Protein AF-A0A7X6FS75-F1 (afdb_monomer_lite)

Sequence (160 aa):
MAKAERIESGTDGVRVHTGSEVISADRIVISAGAWSRGLSNQLGDRLNMNTERGYHVAFEHDEPLLTHPVMYPSDGFFLTPLSHQIRAAGTVDLGGLDKPARQSRLDVLENKARKMLPALGDRQDTWMGFRPSTPDSLPLSGHPARIPASSMPVVMATLG

Radius of gyration: 20.29 Å; chains: 1; bounding box: 42×35×55 Å

InterPro domains:
  IPR006076 FAD dependent oxidoreductase [PF01266] (4-144)
  IPR036188 FAD/NAD(P)-binding domain superfamily [G3DSA:3.50.50.60] (3-143)
  IPR036188 FAD/NAD(P)-binding domain superfamily [SSF51905] (3-145)

pLDDT: mean 87.68, std 11.81, range [41.72, 97.75]

Structure (mmCIF, N/CA/C/O backbone):
data_AF-A0A7X6FS75-F1
#
_entry.id   AF-A0A7X6FS75-F1
#
loop_
_atom_site.group_PDB
_atom_site.id
_atom_site.type_symbol
_atom_site.label_atom_id
_atom_site.label_alt_id
_atom_site.label_comp_id
_atom_site.label_asym_id
_atom_site.label_entity_id
_atom_site.label_seq_id
_atom_site.pdbx_PDB_ins_code
_atom_site.Cartn_x
_atom_site.Cartn_y
_atom_site.Cartn_z
_atom_site.occupancy
_atom_site.B_iso_or_equiv
_atom_site.auth_seq_id
_atom_site.auth_comp_id
_atom_site.auth_asym_id
_atom_site.auth_atom_id
_atom_site.pdbx_PDB_model_num
ATOM 1 N N . MET A 1 1 ? -11.008 13.752 4.151 1.00 62.84 1 MET A N 1
ATOM 2 C CA . MET A 1 1 ? -11.676 12.624 4.840 1.00 62.84 1 MET A CA 1
ATOM 3 C C . MET A 1 1 ? -11.183 12.581 6.275 1.00 62.84 1 MET A C 1
ATOM 5 O O . MET A 1 1 ? -10.000 12.828 6.481 1.00 62.84 1 MET A O 1
ATOM 9 N N . ALA A 1 2 ? -12.064 12.322 7.240 1.00 85.75 2 ALA A N 1
ATOM 10 C CA . ALA A 1 2 ? -11.698 12.229 8.652 1.00 85.75 2 ALA A CA 1
ATOM 11 C C . ALA A 1 2 ? -11.038 10.869 8.955 1.00 85.75 2 ALA A C 1
ATOM 13 O O . ALA A 1 2 ? -11.437 9.848 8.393 1.00 85.75 2 ALA A O 1
ATOM 14 N N . LYS A 1 3 ? -10.005 10.851 9.805 1.00 92.38 3 LYS A N 1
ATOM 15 C CA . LYS A 1 3 ? -9.258 9.641 10.182 1.00 92.38 3 LYS A CA 1
ATOM 16 C C . LYS A 1 3 ? -9.780 9.111 11.514 1.00 92.38 3 LYS A C 1
ATOM 18 O O . LYS A 1 3 ? -9.868 9.877 12.463 1.00 92.38 3 LYS A O 1
ATOM 23 N N . ALA A 1 4 ? -10.062 7.811 11.602 1.00 94.50 4 ALA A N 1
ATOM 24 C CA . ALA A 1 4 ? -10.305 7.153 12.884 1.00 94.50 4 ALA A CA 1
ATOM 25 C C . ALA A 1 4 ? -8.981 7.009 13.649 1.00 94.50 4 ALA A C 1
ATOM 27 O O . ALA A 1 4 ? -8.055 6.338 13.187 1.00 94.50 4 ALA A O 1
ATOM 28 N N . GLU A 1 5 ? -8.881 7.665 14.799 1.00 94.75 5 GLU A N 1
ATOM 29 C CA . GLU A 1 5 ? -7.665 7.698 15.621 1.00 94.75 5 GLU A CA 1
ATOM 30 C C . GLU A 1 5 ? -7.795 6.790 16.841 1.00 94.75 5 GLU A C 1
ATOM 32 O O . GLU A 1 5 ? -6.847 6.089 17.209 1.00 94.75 5 GLU A O 1
ATOM 37 N N . ARG A 1 6 ? -8.996 6.761 17.430 1.00 94.62 6 ARG A N 1
ATOM 38 C CA . ARG A 1 6 ? -9.312 5.952 18.603 1.00 94.62 6 ARG A CA 1
ATOM 39 C C . ARG A 1 6 ? -10.681 5.293 18.481 1.00 94.62 6 ARG A C 1
ATOM 41 O O . ARG A 1 6 ? -11.617 5.913 17.984 1.00 94.62 6 ARG A O 1
ATOM 48 N N . ILE A 1 7 ? -10.792 4.054 18.947 1.00 93.38 7 ILE A N 1
ATOM 49 C CA . ILE A 1 7 ? -12.038 3.292 19.013 1.00 93.38 7 ILE A CA 1
ATOM 50 C C . ILE A 1 7 ? -12.216 2.761 20.434 1.00 93.38 7 ILE A C 1
ATOM 52 O O . ILE A 1 7 ? -11.304 2.161 20.998 1.00 93.38 7 ILE A O 1
ATOM 56 N N . GLU A 1 8 ? -13.404 2.963 20.993 1.00 90.88 8 GLU A N 1
ATOM 57 C CA . GLU A 1 8 ? -13.799 2.455 22.304 1.00 90.88 8 GLU A CA 1
ATOM 58 C C . GLU A 1 8 ? -15.086 1.644 22.187 1.00 90.88 8 GLU A C 1
ATOM 60 O O . GLU A 1 8 ? -16.037 2.090 21.549 1.00 90.88 8 GLU A O 1
ATOM 65 N N . SER A 1 9 ? -15.149 0.490 22.847 1.00 86.12 9 SER A N 1
ATOM 66 C CA . SER A 1 9 ? -16.385 -0.281 23.013 1.00 86.12 9 SER A CA 1
ATOM 67 C C . SER A 1 9 ? -16.896 -0.176 24.448 1.00 86.12 9 SER A C 1
ATOM 69 O O . SER A 1 9 ? -16.112 -0.299 25.390 1.00 86.12 9 SER A O 1
ATOM 71 N N . GLY A 1 10 ? -18.205 0.001 24.614 1.00 80.25 10 GLY A N 1
ATOM 72 C CA . GLY A 1 10 ? -18.893 -0.014 25.904 1.00 80.25 10 GLY A CA 1
ATOM 73 C C . GLY A 1 10 ? -20.211 -0.787 25.843 1.00 80.25 10 GLY A C 1
ATOM 74 O O . GLY A 1 10 ? -20.521 -1.431 24.844 1.00 80.25 10 GLY A O 1
ATOM 75 N N . THR A 1 11 ? -20.994 -0.715 26.921 1.00 77.50 11 THR A N 1
ATOM 76 C CA . THR A 1 11 ? -22.326 -1.345 27.000 1.00 77.50 11 THR A CA 1
ATOM 77 C C . THR A 1 11 ? -23.318 -0.761 25.998 1.00 77.50 11 THR A C 1
ATOM 79 O O . THR A 1 11 ? -24.195 -1.477 25.530 1.00 77.50 11 THR A O 1
ATOM 82 N N . ASP A 1 12 ? -23.131 0.507 25.630 1.00 82.44 12 ASP A N 1
ATOM 83 C CA . ASP A 1 12 ? -24.062 1.278 24.799 1.00 82.44 12 ASP A CA 1
ATOM 84 C C . ASP A 1 12 ? -23.581 1.388 23.337 1.00 82.44 12 ASP A C 1
ATOM 86 O O . ASP A 1 12 ? -23.952 2.314 22.620 1.00 82.44 12 ASP A O 1
ATOM 90 N N . GLY A 1 13 ? -22.699 0.480 22.902 1.00 87.06 13 GLY A N 1
ATOM 91 C CA . GLY A 1 13 ? -22.142 0.451 21.545 1.00 87.06 13 GLY A CA 1
ATOM 92 C C . GLY A 1 13 ? -20.681 0.905 21.462 1.00 87.06 13 GLY A C 1
ATOM 93 O O . GLY A 1 13 ? -19.873 0.654 22.361 1.00 87.06 13 GLY A O 1
ATOM 94 N N . VAL A 1 14 ? -20.314 1.528 20.341 1.00 90.44 14 VAL A N 1
ATOM 95 C CA . VAL A 1 14 ? -18.938 1.909 19.982 1.00 90.44 14 VAL A CA 1
ATOM 96 C C . VAL A 1 14 ? -18.842 3.405 19.761 1.00 90.44 14 VAL A C 1
ATOM 98 O O . VAL A 1 14 ? -19.710 4.009 19.134 1.00 90.44 14 VAL A O 1
ATOM 101 N N . ARG A 1 15 ? -17.736 3.992 20.218 1.00 93.88 15 ARG A N 1
ATOM 102 C CA . ARG A 1 15 ? -17.349 5.369 19.907 1.00 93.88 15 ARG A CA 1
ATOM 103 C C . ARG A 1 15 ? -16.090 5.378 19.055 1.00 93.88 15 ARG A C 1
ATOM 105 O O . ARG A 1 15 ? -15.090 4.757 19.413 1.00 93.88 15 ARG A O 1
ATOM 112 N N . VAL A 1 16 ? -16.137 6.100 17.941 1.00 95.25 16 VAL A N 1
ATOM 113 C CA . VAL A 1 16 ? -15.005 6.327 17.038 1.00 95.25 16 VAL A CA 1
ATOM 114 C C . VAL A 1 16 ? -14.621 7.797 17.110 1.00 95.25 16 VAL A C 1
ATOM 116 O O . VAL A 1 16 ? -15.432 8.671 16.815 1.00 95.25 16 VAL A O 1
ATOM 119 N N . HIS A 1 17 ? -13.381 8.067 17.495 1.00 96.19 17 HIS A N 1
ATOM 120 C CA . HIS A 1 17 ? -12.833 9.415 17.564 1.00 96.19 17 HIS A CA 1
ATOM 121 C C . HIS A 1 17 ? -12.169 9.768 16.235 1.00 96.19 17 HIS A C 1
ATOM 123 O O . HIS A 1 17 ? -11.289 9.038 15.758 1.00 96.19 17 HIS A O 1
ATOM 129 N N . THR A 1 18 ? -12.575 10.898 15.663 1.00 95.00 18 THR A N 1
ATOM 130 C CA . THR A 1 18 ? -12.052 11.429 14.405 1.00 95.00 18 THR A CA 1
ATOM 131 C C . THR A 1 18 ? -11.668 12.898 14.576 1.00 95.00 18 THR A C 1
ATOM 133 O O . THR A 1 18 ? -12.482 13.797 14.358 1.00 95.00 18 THR A O 1
ATOM 136 N N . GLY A 1 19 ? -10.428 13.163 14.999 1.00 91.88 19 GLY A N 1
ATOM 137 C CA . GLY A 1 19 ? -9.998 14.511 15.368 1.00 91.88 19 GLY A CA 1
ATOM 138 C C . GLY A 1 19 ? -10.803 15.044 16.558 1.00 91.88 19 GLY A C 1
ATOM 139 O O . GLY A 1 19 ? -10.773 14.466 17.642 1.00 91.88 19 GLY A O 1
ATOM 140 N N . SER A 1 20 ? -11.538 16.141 16.362 1.00 92.12 20 SER A N 1
ATOM 141 C CA . SER A 1 20 ? -12.398 16.740 17.395 1.00 92.12 20 SER A CA 1
ATOM 142 C C . SER A 1 20 ? -13.786 16.103 17.509 1.00 92.12 20 SER A C 1
ATOM 144 O O . SER A 1 20 ? -14.536 16.449 18.419 1.00 92.12 20 SER A O 1
ATOM 146 N N . GLU A 1 21 ? -14.157 15.216 16.587 1.00 95.38 21 GLU A N 1
ATOM 147 C CA . GLU A 1 21 ? -15.487 14.611 16.533 1.00 95.38 21 GLU A CA 1
ATOM 148 C C . GLU A 1 21 ? -15.501 13.209 17.148 1.00 95.38 21 GLU A C 1
ATOM 150 O O . GLU A 1 21 ? -14.508 12.474 17.113 1.00 95.38 21 GLU A O 1
ATOM 155 N N . VAL A 1 22 ? -16.657 12.829 17.697 1.00 95.56 22 VAL A N 1
ATOM 156 C CA . VAL A 1 22 ? -16.919 11.481 18.205 1.00 95.56 22 VAL A CA 1
ATOM 157 C C . VAL A 1 22 ? -18.185 10.953 17.550 1.00 95.56 22 VAL A C 1
ATOM 159 O O . VAL A 1 22 ? -19.267 11.509 17.727 1.00 95.56 22 VAL A O 1
ATOM 162 N N . ILE A 1 23 ? -18.045 9.856 16.814 1.00 94.69 23 ILE A N 1
ATOM 163 C CA . ILE A 1 23 ? -19.149 9.163 16.154 1.00 94.69 23 ILE A CA 1
ATOM 164 C C . ILE A 1 23 ? -19.548 7.979 17.032 1.00 94.69 23 ILE A C 1
ATOM 166 O O . ILE A 1 23 ? -18.711 7.132 17.342 1.00 94.69 23 ILE A O 1
ATOM 170 N N . SER A 1 24 ? -20.818 7.920 17.433 1.00 94.31 24 SER A N 1
ATOM 171 C CA . SER A 1 24 ? -21.376 6.782 18.174 1.00 94.31 24 SER A CA 1
ATOM 172 C C . SER A 1 24 ? -22.135 5.858 17.227 1.00 94.31 24 SER A C 1
ATOM 174 O O . SER A 1 24 ? -22.849 6.337 16.346 1.00 94.31 24 SER A O 1
ATOM 176 N N . ALA A 1 25 ? -21.984 4.548 17.399 1.00 91.12 25 ALA A N 1
ATOM 177 C CA . ALA A 1 25 ? -22.673 3.547 16.594 1.00 91.12 25 ALA A CA 1
ATOM 178 C C . ALA A 1 25 ? -22.943 2.275 17.401 1.00 91.12 25 ALA A C 1
ATOM 180 O O . ALA A 1 25 ? -22.126 1.879 18.231 1.00 91.12 25 ALA A O 1
ATOM 181 N N . ASP A 1 26 ? -24.036 1.578 17.087 1.00 89.38 26 ASP A N 1
ATOM 182 C CA . ASP A 1 26 ? -24.307 0.258 17.665 1.00 89.38 26 ASP A CA 1
ATOM 183 C C . ASP A 1 26 ? -23.278 -0.768 17.213 1.00 89.38 26 ASP A C 1
ATOM 185 O O . ASP A 1 26 ? -22.979 -1.691 17.960 1.00 89.38 26 ASP A O 1
ATOM 189 N N . ARG A 1 27 ? -22.770 -0.635 15.976 1.00 86.31 27 ARG A N 1
ATOM 190 C CA . ARG A 1 27 ? -21.740 -1.500 15.400 1.00 86.31 27 ARG A CA 1
ATOM 191 C C . ARG A 1 27 ? -20.802 -0.756 14.453 1.00 86.31 27 ARG A C 1
ATOM 193 O O . ARG A 1 27 ? -21.200 0.223 13.831 1.00 86.31 27 ARG A O 1
ATOM 200 N N . ILE A 1 28 ? -19.586 -1.270 14.283 1.00 89.81 28 ILE A N 1
ATOM 201 C CA . ILE A 1 28 ? -18.599 -0.790 13.312 1.00 89.81 28 ILE A CA 1
ATOM 202 C C . ILE A 1 28 ? -17.996 -1.936 12.492 1.00 89.81 28 ILE A C 1
ATOM 204 O O . ILE A 1 28 ? -17.927 -3.084 12.938 1.00 89.81 28 ILE A O 1
ATOM 208 N N . VAL A 1 29 ? -17.505 -1.593 11.300 1.00 90.31 29 VAL A N 1
ATOM 209 C CA . VAL A 1 29 ? -16.648 -2.457 10.482 1.00 90.31 29 VAL A CA 1
ATOM 210 C C . VAL A 1 29 ? -15.262 -1.830 10.402 1.00 90.31 29 VAL A C 1
ATOM 212 O O . VAL A 1 29 ? -15.139 -0.668 10.016 1.00 90.31 29 VAL A O 1
ATOM 215 N N . ILE A 1 30 ? -14.212 -2.583 10.732 1.00 90.94 30 ILE A N 1
ATOM 216 C CA . ILE A 1 30 ? -12.835 -2.127 10.504 1.00 90.94 30 ILE A CA 1
ATOM 217 C C . ILE A 1 30 ? -12.349 -2.702 9.173 1.00 90.94 30 ILE A C 1
ATOM 219 O O . ILE A 1 30 ? -12.079 -3.899 9.056 1.00 90.94 30 ILE A O 1
ATOM 223 N N . SER A 1 31 ? -12.213 -1.816 8.186 1.00 92.31 31 SER A N 1
ATOM 224 C CA . SER A 1 31 ? -11.741 -2.116 6.828 1.00 92.31 31 SER A CA 1
ATOM 225 C C . SER A 1 31 ? -10.615 -1.179 6.383 1.00 92.31 31 SER A C 1
ATOM 227 O O . SER A 1 31 ? -10.606 -0.655 5.271 1.00 92.31 31 SER A O 1
ATOM 229 N N . ALA A 1 32 ? -9.656 -0.934 7.277 1.00 92.94 32 ALA A N 1
ATOM 230 C CA . ALA A 1 32 ? -8.581 0.044 7.101 1.00 92.94 32 ALA A CA 1
ATOM 231 C C . ALA A 1 32 ? -7.289 -0.560 6.506 1.00 92.94 32 ALA A C 1
ATOM 233 O O . ALA A 1 32 ? -6.194 -0.048 6.747 1.00 92.94 32 ALA A O 1
ATOM 234 N N . GLY A 1 33 ? -7.380 -1.683 5.782 1.00 92.69 33 GLY A N 1
ATOM 235 C CA . GLY A 1 33 ? -6.226 -2.369 5.185 1.00 92.69 33 GLY A CA 1
ATOM 236 C C . GLY A 1 33 ? -5.117 -2.644 6.208 1.00 92.69 33 GLY A C 1
ATOM 237 O O . GLY A 1 33 ? -5.390 -3.121 7.312 1.00 92.69 33 GLY A O 1
ATOM 238 N N . ALA A 1 34 ? -3.875 -2.278 5.876 1.00 93.00 34 ALA A N 1
ATOM 239 C CA . ALA A 1 34 ? -2.703 -2.463 6.735 1.00 93.00 34 ALA A CA 1
ATOM 240 C C . ALA A 1 34 ? -2.791 -1.750 8.107 1.00 93.00 34 ALA A C 1
ATOM 242 O O . ALA A 1 34 ? -2.150 -2.188 9.063 1.00 93.00 34 ALA A O 1
ATOM 243 N N . TRP A 1 35 ? -3.627 -0.711 8.246 1.00 93.88 35 TRP A N 1
ATOM 244 C CA . TRP A 1 35 ? -3.856 -0.001 9.514 1.00 93.88 35 TRP A CA 1
ATOM 245 C C . TRP A 1 35 ? -4.873 -0.692 10.435 1.00 93.88 35 TRP A C 1
ATOM 247 O O . TRP A 1 35 ? -4.969 -0.344 11.614 1.00 93.88 35 TRP A O 1
ATOM 257 N N . SER A 1 36 ? -5.595 -1.708 9.949 1.00 92.50 36 SER A N 1
ATOM 258 C CA . SER A 1 36 ? -6.651 -2.394 10.715 1.00 92.50 36 SER A CA 1
ATOM 259 C C . SER A 1 36 ? -6.137 -3.027 12.006 1.00 92.50 36 SER A C 1
ATOM 261 O O . SER A 1 36 ? -6.850 -3.041 13.008 1.00 92.50 36 SER A O 1
ATOM 263 N N . ARG A 1 37 ? -4.880 -3.493 12.025 1.00 90.50 37 ARG A N 1
ATOM 264 C CA . ARG A 1 37 ? -4.248 -4.052 13.231 1.00 90.50 37 ARG A CA 1
ATOM 265 C C . ARG A 1 37 ? -4.175 -3.034 14.367 1.00 90.50 37 ARG A C 1
ATOM 267 O O . ARG A 1 37 ? -4.444 -3.388 15.509 1.00 90.50 37 ARG A O 1
ATOM 274 N N . GLY A 1 38 ? -3.828 -1.784 14.062 1.00 91.62 38 GLY A N 1
ATOM 275 C CA . GLY A 1 38 ? -3.732 -0.722 15.063 1.00 91.62 38 GLY A CA 1
ATOM 276 C C . GLY A 1 38 ? -5.081 -0.420 15.707 1.00 91.62 38 GLY A C 1
ATOM 277 O O . GLY A 1 38 ? -5.160 -0.338 16.927 1.00 91.62 38 GLY A O 1
ATOM 278 N N . LEU A 1 39 ? -6.136 -0.326 14.894 1.00 92.00 39 LEU A N 1
ATOM 279 C CA . LEU A 1 39 ? -7.503 -0.062 15.352 1.00 92.00 39 LEU A CA 1
ATOM 280 C C . LEU A 1 39 ? -8.083 -1.238 16.153 1.00 92.00 39 LEU A C 1
ATOM 282 O O . LEU A 1 39 ? -8.635 -1.037 17.229 1.00 92.00 39 LEU A O 1
ATOM 286 N N . SER A 1 40 ? -7.892 -2.469 15.677 1.00 89.69 40 SER A N 1
ATOM 287 C CA . SER A 1 40 ? -8.434 -3.676 16.325 1.00 89.69 40 SER A CA 1
ATOM 288 C C . SER A 1 40 ? -7.796 -3.948 17.687 1.00 89.69 40 SER A C 1
ATOM 290 O O . SER A 1 40 ? -8.484 -4.330 18.632 1.00 89.69 40 SER A O 1
ATOM 292 N N . ASN A 1 41 ? -6.497 -3.658 17.832 1.00 89.06 41 ASN A N 1
ATOM 293 C CA . ASN A 1 41 ? -5.801 -3.798 19.112 1.00 89.06 41 ASN A CA 1
ATOM 294 C C . ASN A 1 41 ? -6.413 -2.920 20.219 1.00 89.06 41 ASN A C 1
ATOM 296 O O . ASN A 1 41 ? -6.344 -3.302 21.385 1.00 89.06 41 ASN A O 1
ATOM 300 N N . GLN A 1 42 ? -7.009 -1.769 19.877 1.00 90.88 42 GLN A N 1
ATOM 301 C CA . GLN A 1 42 ? -7.660 -0.880 20.855 1.00 90.88 42 GLN A CA 1
ATOM 302 C C . GLN A 1 42 ? -8.903 -1.520 21.481 1.00 90.88 42 GLN A C 1
ATOM 304 O O . GLN A 1 42 ? -9.275 -1.192 22.602 1.00 90.88 42 GLN A O 1
ATOM 309 N N . LEU A 1 43 ? -9.498 -2.477 20.771 1.00 87.06 43 LEU A N 1
ATOM 310 C CA . LEU A 1 43 ? -10.652 -3.256 21.202 1.00 87.06 43 LEU A CA 1
ATOM 311 C C . LEU A 1 43 ? -10.250 -4.594 21.845 1.00 87.06 43 LEU A C 1
ATOM 313 O O . LEU A 1 43 ? -11.108 -5.409 22.161 1.00 87.06 43 LEU A O 1
ATOM 317 N N . GLY A 1 44 ? -8.950 -4.849 22.026 1.00 84.69 44 GLY A N 1
ATOM 318 C CA . GLY A 1 44 ? -8.434 -6.105 22.574 1.00 84.69 44 GLY A CA 1
ATOM 319 C C . GLY A 1 44 ? -8.304 -7.245 21.558 1.00 84.69 44 GLY A C 1
ATOM 320 O O . GLY A 1 44 ? -7.864 -8.337 21.932 1.00 84.69 44 GLY A O 1
ATOM 321 N N . ASP A 1 45 ? -8.613 -7.009 20.278 1.00 84.69 45 ASP A N 1
ATOM 322 C CA . ASP A 1 45 ? -8.436 -8.004 19.222 1.00 84.69 45 ASP A CA 1
ATOM 323 C C . ASP A 1 45 ? -7.051 -7.907 18.576 1.00 84.69 45 ASP A C 1
ATOM 325 O O . ASP A 1 45 ? -6.709 -6.943 17.886 1.00 84.69 45 ASP A O 1
ATOM 329 N N . ARG A 1 46 ? -6.230 -8.932 18.805 1.00 82.75 46 ARG A N 1
ATOM 330 C CA . ARG A 1 46 ? -4.852 -8.984 18.310 1.00 82.75 46 ARG A CA 1
ATOM 331 C C . ARG A 1 46 ? -4.818 -9.655 16.945 1.00 82.75 46 ARG A C 1
ATOM 333 O O . ARG A 1 46 ? -4.614 -10.864 16.859 1.00 82.75 46 ARG A O 1
ATOM 340 N N . LEU A 1 47 ? -4.952 -8.857 15.887 1.00 84.88 47 LEU A N 1
ATOM 341 C CA . LEU A 1 47 ? -4.848 -9.363 14.518 1.00 84.88 47 LEU A CA 1
ATOM 342 C C . LEU A 1 47 ? -3.440 -9.893 14.217 1.00 84.88 47 LEU A C 1
ATOM 344 O O . LEU A 1 47 ? -2.444 -9.163 14.306 1.00 84.88 47 LEU A O 1
ATOM 348 N N . ASN A 1 48 ? -3.378 -11.151 13.779 1.00 86.75 48 ASN A N 1
ATOM 349 C CA . ASN A 1 48 ? -2.169 -11.797 13.272 1.00 86.75 48 ASN A CA 1
ATOM 350 C C . ASN A 1 48 ? -1.919 -11.385 11.817 1.00 86.75 48 ASN A C 1
ATOM 352 O O . ASN A 1 48 ? -2.085 -12.167 10.888 1.00 86.75 48 ASN A O 1
ATOM 356 N N . MET A 1 49 ? -1.534 -10.127 11.630 1.00 88.56 49 MET A N 1
ATOM 357 C CA . MET A 1 49 ? -1.254 -9.538 10.324 1.00 88.56 49 MET A CA 1
ATOM 358 C C . MET A 1 49 ? -0.013 -8.653 10.412 1.00 88.56 49 MET A C 1
ATOM 360 O O . MET A 1 49 ? 0.238 -8.004 11.435 1.00 88.56 49 MET A O 1
ATOM 364 N N . ASN A 1 50 ? 0.764 -8.605 9.339 1.00 90.44 50 ASN A N 1
ATOM 365 C CA . ASN A 1 50 ? 1.864 -7.670 9.169 1.00 90.44 50 ASN A CA 1
ATOM 366 C C . ASN A 1 50 ? 1.640 -6.795 7.930 1.00 90.44 50 ASN A C 1
ATOM 368 O O . ASN A 1 50 ? 0.671 -6.967 7.194 1.00 90.44 50 ASN A O 1
ATOM 372 N N . THR A 1 51 ? 2.532 -5.834 7.725 1.00 93.06 51 THR A N 1
ATOM 373 C CA . THR A 1 51 ? 2.499 -4.954 6.563 1.00 93.06 51 THR A CA 1
ATOM 374 C C . THR A 1 51 ? 3.663 -5.258 5.637 1.00 93.06 51 THR A C 1
ATOM 376 O O . THR A 1 51 ? 4.825 -5.038 5.991 1.00 93.06 51 THR A O 1
ATOM 379 N N . GLU A 1 52 ? 3.345 -5.710 4.431 1.00 94.19 52 GLU A N 1
ATOM 380 C CA . GLU A 1 52 ? 4.299 -5.800 3.333 1.00 94.19 52 GLU A CA 1
ATOM 381 C C . GLU A 1 52 ? 4.309 -4.495 2.547 1.00 94.19 52 GLU A C 1
ATOM 383 O O . GLU A 1 52 ? 3.290 -4.030 2.037 1.00 94.19 52 GLU A O 1
ATOM 388 N N . ARG A 1 53 ? 5.487 -3.886 2.440 1.00 95.44 53 ARG A N 1
ATOM 389 C CA . ARG A 1 53 ? 5.680 -2.647 1.691 1.00 95.44 53 ARG A CA 1
ATOM 390 C C . ARG A 1 53 ? 6.101 -2.979 0.272 1.00 95.44 53 ARG A C 1
ATOM 392 O O . ARG A 1 53 ? 7.231 -3.412 0.069 1.00 95.44 53 ARG A O 1
ATOM 399 N N . GLY A 1 54 ? 5.191 -2.823 -0.682 1.00 95.75 54 GLY A N 1
ATOM 400 C CA . GLY A 1 54 ? 5.430 -3.103 -2.095 1.00 95.75 54 GLY A CA 1
ATOM 401 C C . GLY A 1 54 ? 5.900 -1.869 -2.845 1.00 95.75 54 GLY A C 1
ATOM 402 O O . GLY A 1 54 ? 5.297 -0.813 -2.702 1.00 95.75 54 GLY A O 1
ATOM 403 N N . TYR A 1 55 ? 6.943 -2.010 -3.657 1.00 96.94 55 TYR A N 1
ATOM 404 C CA . TYR A 1 55 ? 7.542 -0.896 -4.393 1.00 96.94 55 TYR A CA 1
ATOM 405 C C . TYR A 1 55 ? 7.191 -0.939 -5.875 1.00 96.94 55 TYR A C 1
ATOM 407 O O . TYR A 1 55 ? 7.083 -2.016 -6.470 1.00 96.94 55 TYR A O 1
ATOM 415 N N . HIS A 1 56 ? 7.045 0.251 -6.447 1.00 97.44 56 HIS A N 1
ATOM 416 C CA . HIS A 1 56 ? 6.668 0.479 -7.829 1.00 97.44 56 HIS A CA 1
ATOM 417 C C . HIS A 1 56 ? 7.567 1.557 -8.442 1.00 97.44 56 HIS A C 1
ATOM 419 O O . HIS A 1 56 ? 7.827 2.580 -7.806 1.00 97.44 56 HIS A O 1
ATOM 425 N N . VAL A 1 57 ? 8.008 1.332 -9.679 1.00 97.75 57 VAL A N 1
ATOM 426 C CA . VAL A 1 57 ? 8.723 2.320 -10.499 1.00 97.75 57 VAL A CA 1
ATOM 427 C C . VAL A 1 57 ? 7.994 2.430 -11.832 1.00 97.75 57 VAL A C 1
ATOM 429 O O . VAL A 1 57 ? 7.708 1.406 -12.453 1.00 97.75 57 VAL A O 1
ATOM 432 N N . ALA A 1 58 ? 7.655 3.646 -12.244 1.00 96.94 58 ALA A N 1
ATOM 433 C CA . ALA A 1 58 ? 7.039 3.922 -13.534 1.00 96.94 58 ALA A CA 1
ATOM 434 C C . ALA A 1 58 ? 8.058 4.547 -14.489 1.00 96.94 58 ALA A C 1
ATOM 436 O O . ALA A 1 58 ? 8.830 5.423 -14.095 1.00 96.94 58 ALA A O 1
ATOM 437 N N . PHE A 1 59 ? 8.029 4.100 -15.738 1.00 96.75 59 PHE A N 1
ATOM 438 C CA . PHE A 1 59 ? 8.869 4.588 -16.823 1.00 96.75 59 PHE A CA 1
ATOM 439 C C . PHE A 1 59 ? 7.992 5.152 -17.926 1.00 96.75 59 PHE A C 1
ATOM 441 O O . PHE A 1 59 ? 6.960 4.552 -18.243 1.00 96.75 59 PHE A O 1
ATOM 448 N N . GLU A 1 60 ? 8.417 6.262 -18.516 1.00 93.69 60 GLU A N 1
ATOM 449 C CA . GLU A 1 60 ? 7.776 6.796 -19.714 1.00 93.69 60 GLU A CA 1
ATOM 450 C C . GLU A 1 60 ? 8.003 5.858 -20.905 1.00 93.69 60 GLU A C 1
ATOM 452 O O . GLU A 1 60 ? 9.003 5.132 -20.982 1.00 93.69 60 GLU A O 1
ATOM 457 N N . HIS A 1 61 ? 7.055 5.869 -21.838 1.00 85.94 61 HIS A N 1
ATOM 458 C CA . HIS A 1 61 ? 7.254 5.295 -23.160 1.00 85.94 61 HIS A CA 1
ATOM 459 C C . HIS A 1 61 ? 6.524 6.153 -24.199 1.00 85.94 61 HIS A C 1
ATOM 461 O O . HIS A 1 61 ? 5.380 6.549 -23.978 1.00 85.94 61 HIS A O 1
ATOM 467 N N . ASP A 1 62 ? 7.159 6.385 -25.346 1.00 78.19 62 ASP A N 1
ATOM 468 C CA . ASP A 1 62 ? 6.525 7.089 -26.469 1.00 78.19 62 ASP A CA 1
ATOM 469 C C . ASP A 1 62 ? 5.660 6.136 -27.304 1.00 78.19 62 ASP A C 1
ATOM 471 O O . ASP A 1 62 ? 4.570 6.484 -27.744 1.00 78.19 62 ASP A O 1
ATOM 475 N N . GLU A 1 63 ? 6.113 4.887 -27.450 1.00 83.50 63 GLU A N 1
ATOM 476 C CA . GLU A 1 63 ? 5.450 3.835 -28.226 1.00 83.50 63 GLU A CA 1
ATOM 477 C C . GLU A 1 63 ? 5.317 2.555 -27.390 1.00 83.50 63 GLU A C 1
ATOM 479 O O . GLU A 1 63 ? 6.209 2.273 -26.581 1.00 83.50 63 GLU A O 1
ATOM 484 N N . PRO A 1 64 ? 4.231 1.771 -27.529 1.00 82.12 64 PRO A N 1
ATOM 485 C CA . PRO A 1 64 ? 3.985 0.618 -26.666 1.00 82.12 64 PRO A CA 1
ATOM 486 C C . PRO A 1 64 ? 5.104 -0.432 -26.761 1.00 82.12 64 PRO A C 1
ATOM 488 O O . PRO A 1 64 ? 5.185 -1.188 -27.726 1.00 82.12 64 PRO A O 1
ATOM 491 N N . LEU A 1 65 ? 5.949 -0.529 -25.728 1.00 91.31 65 LEU A N 1
ATOM 492 C CA . LEU A 1 65 ? 6.998 -1.561 -25.657 1.00 91.31 65 LEU A CA 1
ATOM 493 C C . LEU A 1 65 ? 6.446 -2.930 -25.225 1.00 91.31 65 LEU A C 1
ATOM 495 O O . LEU A 1 65 ? 7.057 -3.964 -25.483 1.00 91.31 65 LEU A O 1
ATOM 499 N N . LEU A 1 66 ? 5.298 -2.933 -24.539 1.00 92.94 66 LEU A N 1
ATOM 500 C CA . LEU A 1 66 ? 4.574 -4.118 -24.087 1.00 92.94 66 LEU A CA 1
ATOM 501 C C . LEU A 1 66 ? 3.079 -3.915 -24.331 1.00 92.94 66 LEU A C 1
ATOM 503 O O . LEU A 1 66 ? 2.540 -2.848 -24.050 1.00 92.94 66 LEU A O 1
ATOM 507 N N . THR A 1 67 ? 2.393 -4.960 -24.789 1.00 92.81 67 THR A N 1
ATOM 508 C CA . THR A 1 67 ? 0.927 -4.956 -24.961 1.00 92.81 67 THR A CA 1
ATOM 509 C C . THR A 1 67 ? 0.195 -5.688 -23.839 1.00 92.81 67 THR A C 1
ATOM 511 O O . THR A 1 67 ? -1.021 -5.581 -23.725 1.00 92.81 67 THR A O 1
ATOM 514 N N . HIS A 1 68 ? 0.928 -6.429 -23.003 1.00 95.38 68 HIS A N 1
ATOM 515 C CA . HIS A 1 68 ? 0.396 -7.228 -21.904 1.00 95.38 68 HIS A CA 1
ATOM 516 C C . HIS A 1 68 ? 1.340 -7.169 -20.697 1.00 95.38 68 HIS A C 1
ATOM 518 O O . HIS A 1 68 ? 2.542 -6.950 -20.877 1.00 95.38 68 HIS A O 1
ATOM 524 N N . PRO A 1 69 ? 0.834 -7.396 -19.472 1.00 96.12 69 PRO A N 1
ATOM 525 C CA . PRO A 1 69 ? 1.689 -7.586 -18.311 1.00 96.12 69 PRO A CA 1
ATOM 526 C C . PRO A 1 69 ? 2.611 -8.794 -18.499 1.00 96.12 69 PRO A C 1
ATOM 528 O O . PRO A 1 69 ? 2.161 -9.869 -18.897 1.00 96.12 69 PRO A O 1
ATOM 531 N N . VAL A 1 70 ? 3.891 -8.633 -18.171 1.00 95.06 70 VAL A N 1
ATOM 532 C CA . VAL A 1 70 ? 4.892 -9.704 -18.229 1.00 95.06 70 VAL A CA 1
ATOM 533 C C . VAL A 1 70 ? 5.496 -9.899 -16.849 1.00 95.06 70 VAL A C 1
ATOM 535 O O . VAL A 1 70 ? 5.901 -8.939 -16.196 1.00 95.06 70 VAL A O 1
ATOM 538 N N . MET A 1 71 ? 5.570 -11.151 -16.406 1.00 93.62 71 MET A N 1
ATOM 539 C CA . MET A 1 71 ? 6.259 -11.536 -15.178 1.00 93.62 71 MET A CA 1
ATOM 540 C C . MET A 1 71 ? 7.674 -12.003 -15.499 1.00 93.62 71 MET A C 1
ATOM 542 O O . MET A 1 71 ? 7.872 -12.743 -16.461 1.00 93.62 71 MET A O 1
ATOM 546 N N . TYR A 1 72 ? 8.637 -11.653 -14.650 1.00 89.31 72 TYR A N 1
ATOM 547 C CA . TYR A 1 72 ? 9.965 -12.256 -14.650 1.00 89.31 72 TYR A CA 1
ATOM 548 C C . TYR A 1 72 ? 10.152 -13.105 -13.380 1.00 89.31 72 TYR A C 1
ATOM 550 O O . TYR A 1 72 ? 10.513 -12.572 -12.325 1.00 89.31 72 TYR A O 1
ATOM 558 N N . PRO A 1 73 ? 9.871 -14.426 -13.441 1.00 87.56 73 PRO A N 1
ATOM 559 C CA . PRO A 1 73 ? 9.743 -15.263 -12.247 1.00 87.56 73 PRO A CA 1
ATOM 560 C C . PRO A 1 73 ? 11.015 -15.352 -11.406 1.00 87.56 73 PRO A C 1
ATOM 562 O O . PRO A 1 73 ? 10.933 -15.323 -10.182 1.00 87.56 73 PRO A O 1
ATOM 565 N N . SER A 1 74 ? 12.189 -15.407 -12.043 1.00 86.75 74 SER A N 1
ATOM 566 C CA . SER A 1 74 ? 13.478 -15.546 -11.348 1.00 86.75 74 SER A CA 1
ATOM 567 C C . SER A 1 74 ? 13.795 -14.379 -10.416 1.00 86.75 74 SER A C 1
ATOM 569 O O . SER A 1 74 ? 14.539 -14.547 -9.457 1.00 86.75 74 SER A O 1
ATOM 571 N N . ASP A 1 75 ? 13.231 -13.202 -10.690 1.00 84.88 75 ASP A N 1
ATOM 572 C CA . ASP A 1 75 ? 13.430 -12.002 -9.880 1.00 84.88 75 ASP A CA 1
ATOM 573 C C . ASP A 1 75 ? 12.164 -11.516 -9.165 1.00 84.88 75 ASP A C 1
ATOM 575 O O . ASP A 1 75 ? 12.242 -10.532 -8.423 1.00 84.88 75 ASP A O 1
ATOM 579 N N . GLY A 1 76 ? 11.027 -12.187 -9.377 1.00 89.62 76 GLY A N 1
ATOM 580 C CA . GLY A 1 76 ? 9.767 -11.920 -8.687 1.00 89.62 76 GLY A CA 1
ATOM 581 C C . GLY A 1 76 ? 9.177 -10.536 -8.959 1.00 89.62 76 GLY A C 1
ATOM 582 O O . GLY A 1 76 ? 8.651 -9.915 -8.038 1.00 89.62 76 GLY A O 1
ATOM 583 N N . PHE A 1 77 ? 9.275 -10.024 -10.190 1.00 94.94 77 PHE A N 1
ATOM 584 C CA . PHE A 1 77 ? 8.661 -8.744 -10.560 1.00 94.94 77 PHE A CA 1
ATOM 585 C C . PHE A 1 77 ? 7.839 -8.832 -11.845 1.00 94.94 77 PHE A C 1
ATOM 587 O O . PHE A 1 77 ? 7.989 -9.757 -12.642 1.00 94.94 77 PHE A O 1
ATOM 594 N N . PHE A 1 78 ? 6.966 -7.848 -12.024 1.00 96.75 78 PHE A N 1
ATOM 595 C CA . PHE A 1 78 ? 6.124 -7.660 -13.194 1.00 96.75 78 PHE A CA 1
ATOM 596 C C . PHE A 1 78 ? 6.449 -6.332 -13.866 1.00 96.75 78 PHE A C 1
ATOM 598 O O . PHE A 1 78 ? 6.723 -5.346 -13.179 1.00 96.75 78 PHE A O 1
ATOM 605 N N . LEU A 1 79 ? 6.359 -6.312 -15.192 1.00 96.81 79 LEU A N 1
ATOM 606 C CA . LEU A 1 79 ? 6.232 -5.107 -16.000 1.00 96.81 79 LEU A CA 1
ATOM 607 C C . LEU A 1 79 ? 4.806 -5.048 -16.532 1.00 96.81 79 LEU A C 1
ATOM 609 O O . LEU A 1 79 ? 4.381 -5.936 -17.269 1.00 96.81 79 LEU A O 1
ATOM 613 N N . THR A 1 80 ? 4.076 -4.005 -16.161 1.00 96.50 80 THR A N 1
ATOM 614 C CA . THR A 1 80 ? 2.686 -3.808 -16.571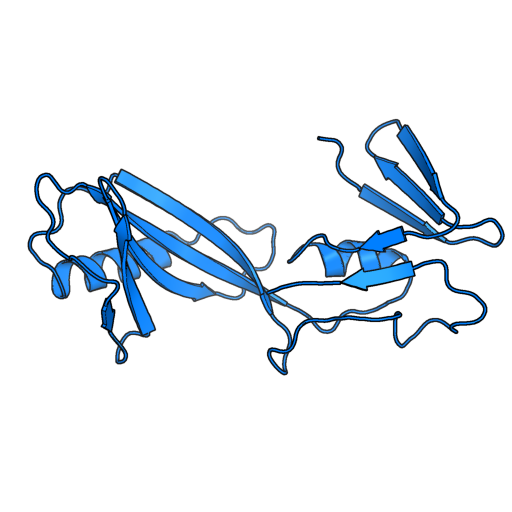 1.00 96.50 80 THR A CA 1
ATOM 615 C C . THR A 1 80 ? 2.593 -2.565 -17.451 1.00 96.50 80 THR A C 1
ATOM 617 O O . THR A 1 80 ? 2.898 -1.478 -16.950 1.00 96.50 80 THR A O 1
ATOM 620 N N . PRO A 1 81 ? 2.179 -2.683 -18.727 1.00 95.38 81 PRO A N 1
ATOM 621 C CA . PRO A 1 81 ? 1.879 -1.516 -19.543 1.00 95.38 81 PRO A CA 1
ATOM 622 C C . PRO A 1 81 ? 0.615 -0.822 -19.023 1.00 95.38 81 PRO A C 1
ATOM 624 O O . PRO A 1 81 ? -0.395 -1.458 -18.722 1.00 95.38 81 PRO A O 1
ATOM 627 N N . LEU A 1 82 ? 0.699 0.494 -18.898 1.00 92.00 82 LEU A N 1
ATOM 628 C CA . LEU A 1 82 ? -0.363 1.442 -18.573 1.00 92.00 82 LEU A CA 1
ATOM 629 C C . LEU A 1 82 ? -0.392 2.489 -19.697 1.00 92.00 82 LEU A C 1
ATOM 631 O O . LEU A 1 82 ? 0.570 2.589 -20.449 1.00 92.00 82 LEU A O 1
ATOM 635 N N . SER A 1 83 ? -1.457 3.288 -19.816 1.00 86.00 83 SER A N 1
ATOM 636 C CA . SER A 1 83 ? -1.718 4.113 -21.013 1.00 86.00 83 SER A CA 1
ATOM 637 C C . SER A 1 83 ? -0.520 4.896 -21.577 1.00 86.00 83 SER A C 1
ATOM 639 O O . SER A 1 83 ? -0.374 4.952 -22.791 1.00 86.00 83 SER A O 1
ATOM 641 N N . HIS A 1 84 ? 0.322 5.482 -20.720 1.00 85.94 84 HIS A N 1
ATOM 642 C CA . HIS A 1 84 ? 1.514 6.247 -21.127 1.00 85.94 84 HIS A CA 1
ATOM 643 C C . HIS A 1 84 ? 2.768 5.852 -20.332 1.00 85.94 84 HIS A C 1
ATOM 645 O O . HIS A 1 84 ? 3.699 6.640 -20.193 1.00 85.94 84 HIS A O 1
ATOM 651 N N . GLN A 1 85 ? 2.758 4.670 -19.708 1.00 94.12 85 GLN A N 1
ATOM 652 C CA . GLN A 1 85 ? 3.817 4.245 -18.793 1.00 94.12 85 GLN A CA 1
ATOM 653 C C . GLN A 1 85 ? 3.981 2.733 -18.791 1.00 94.12 85 GLN A C 1
ATOM 655 O O . GLN A 1 85 ? 3.017 1.989 -18.941 1.00 94.12 85 GLN A O 1
ATOM 660 N N . ILE A 1 86 ? 5.179 2.260 -18.468 1.00 96.31 86 ILE A N 1
ATOM 661 C CA . ILE A 1 86 ? 5.377 0.886 -18.004 1.00 96.31 86 ILE A CA 1
ATOM 662 C C . ILE A 1 86 ? 5.706 0.916 -16.523 1.00 96.31 86 ILE A C 1
ATOM 664 O O . ILE A 1 86 ? 6.625 1.605 -16.085 1.00 96.31 86 ILE A O 1
ATOM 668 N N . ARG A 1 87 ? 4.955 0.146 -15.734 1.00 96.38 87 ARG A N 1
ATOM 669 C CA . ARG A 1 87 ? 5.163 0.035 -14.292 1.00 96.38 87 ARG A CA 1
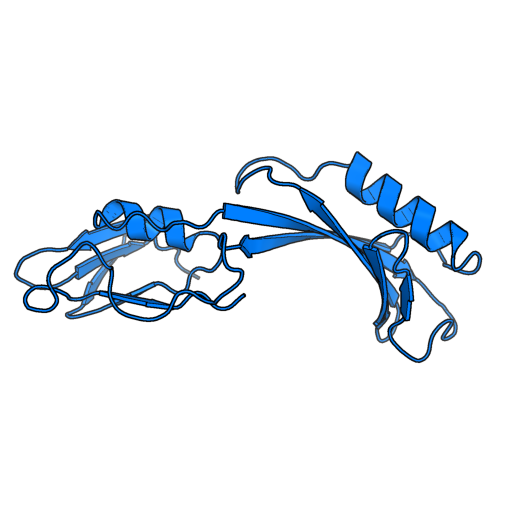ATOM 670 C C . ARG A 1 87 ? 5.872 -1.266 -13.956 1.00 96.38 87 ARG A C 1
ATOM 672 O O . ARG A 1 87 ? 5.311 -2.342 -14.149 1.00 96.38 87 ARG A O 1
ATOM 679 N N . ALA A 1 88 ? 7.061 -1.154 -13.379 1.00 97.12 88 ALA A N 1
ATOM 680 C CA . ALA A 1 88 ? 7.719 -2.250 -12.690 1.00 97.12 88 ALA A CA 1
ATOM 681 C C . ALA A 1 88 ? 7.196 -2.361 -11.252 1.00 97.12 88 ALA A C 1
ATOM 683 O O . ALA A 1 88 ? 7.046 -1.348 -10.564 1.00 97.12 88 ALA A O 1
ATOM 684 N N . ALA A 1 89 ? 6.922 -3.580 -10.785 1.00 96.38 89 ALA A N 1
ATOM 685 C CA . ALA A 1 89 ? 6.489 -3.854 -9.413 1.00 96.38 89 ALA A CA 1
ATOM 686 C C . ALA A 1 89 ? 6.873 -5.269 -8.970 1.00 96.38 89 ALA A C 1
ATOM 688 O O . ALA A 1 89 ? 6.801 -6.193 -9.773 1.00 96.38 89 ALA A O 1
ATOM 689 N N . GLY A 1 90 ? 7.208 -5.475 -7.693 1.00 88.62 90 GLY A N 1
ATOM 690 C CA . GLY A 1 90 ? 7.355 -6.842 -7.159 1.00 88.62 90 GLY A CA 1
ATOM 691 C C . GLY A 1 90 ? 8.250 -6.991 -5.937 1.00 88.62 90 GLY A C 1
ATOM 692 O O . GLY A 1 90 ? 8.080 -7.919 -5.154 1.00 88.62 90 GLY A O 1
ATOM 693 N N . THR A 1 91 ? 9.168 -6.054 -5.698 1.00 90.88 91 THR A N 1
ATOM 694 C CA . THR A 1 91 ? 9.975 -6.100 -4.475 1.00 90.88 91 THR A CA 1
ATOM 695 C C . THR A 1 91 ? 9.140 -5.700 -3.265 1.00 90.88 91 THR A C 1
ATOM 697 O O . THR A 1 91 ? 8.401 -4.711 -3.324 1.00 90.88 91 THR A O 1
ATOM 700 N N . VAL A 1 92 ? 9.325 -6.418 -2.156 1.00 92.62 92 VAL A N 1
ATOM 701 C CA . VAL A 1 92 ? 8.676 -6.128 -0.875 1.00 92.62 92 VAL A CA 1
ATOM 702 C C . VAL A 1 92 ? 9.684 -6.016 0.267 1.00 92.62 92 VAL A C 1
ATOM 704 O O . VAL A 1 92 ? 10.800 -6.541 0.197 1.00 92.62 92 VAL A O 1
ATOM 707 N N . ASP A 1 93 ? 9.293 -5.346 1.348 1.00 92.81 93 ASP A N 1
ATOM 708 C CA . ASP A 1 93 ? 9.950 -5.501 2.645 1.00 92.81 93 ASP A CA 1
ATOM 709 C C . ASP A 1 93 ? 8.981 -5.331 3.829 1.00 92.81 93 ASP A C 1
ATOM 711 O O . ASP A 1 93 ? 7.919 -4.724 3.702 1.00 92.81 93 ASP A O 1
ATOM 715 N N . LEU A 1 94 ? 9.382 -5.840 4.997 1.00 90.56 94 LEU A N 1
ATOM 716 C CA . LEU A 1 94 ? 8.612 -5.811 6.246 1.00 90.56 94 LEU A CA 1
ATOM 717 C C . LEU A 1 94 ? 9.052 -4.654 7.157 1.00 90.56 94 LEU A C 1
ATOM 719 O O . LEU A 1 94 ? 9.603 -4.852 8.241 1.00 90.56 94 LEU A O 1
ATOM 723 N N . GLY A 1 95 ? 8.874 -3.420 6.692 1.00 86.81 95 GLY A N 1
ATOM 724 C CA . GLY A 1 95 ? 9.306 -2.218 7.414 1.00 86.81 95 GLY A CA 1
ATOM 725 C C . GLY A 1 95 ? 8.256 -1.572 8.320 1.00 86.81 95 GLY A C 1
ATOM 726 O O . GLY A 1 95 ? 8.582 -0.576 8.963 1.00 86.81 95 GLY A O 1
ATOM 727 N N . GLY A 1 96 ? 7.041 -2.123 8.400 1.00 91.62 96 GLY A N 1
ATOM 728 C CA . GLY A 1 96 ? 5.922 -1.529 9.142 1.00 91.62 96 GLY A CA 1
ATOM 729 C C . GLY A 1 96 ? 5.256 -0.373 8.387 1.00 91.62 96 GLY A C 1
ATOM 730 O O . GLY A 1 96 ? 5.413 -0.260 7.177 1.00 91.62 96 GLY A O 1
ATOM 731 N N . LEU A 1 97 ? 4.506 0.477 9.091 1.00 93.38 97 LEU A N 1
ATOM 732 C CA . LEU A 1 97 ? 3.716 1.558 8.479 1.00 93.38 97 LEU A CA 1
ATOM 733 C C . LEU A 1 97 ? 4.454 2.904 8.426 1.00 93.38 97 LEU A C 1
ATOM 735 O O . LEU A 1 97 ? 4.208 3.695 7.522 1.00 93.38 97 LEU A O 1
ATOM 739 N N . ASP A 1 98 ? 5.380 3.148 9.357 1.00 92.88 98 ASP A N 1
ATOM 740 C CA . ASP A 1 98 ? 5.905 4.503 9.603 1.00 92.88 98 ASP A CA 1
ATOM 741 C C . ASP A 1 98 ? 7.286 4.760 8.991 1.00 92.88 98 ASP A C 1
ATOM 743 O O . ASP A 1 98 ? 7.731 5.902 8.879 1.00 92.88 98 ASP A O 1
ATOM 747 N N . LYS A 1 99 ? 8.011 3.702 8.607 1.00 92.88 99 LYS A N 1
ATOM 748 C CA . LYS A 1 99 ? 9.356 3.860 8.044 1.00 92.88 99 LYS A CA 1
ATOM 749 C C . LYS A 1 99 ? 9.280 4.431 6.626 1.00 92.88 99 LYS A C 1
ATOM 751 O O . LYS A 1 99 ? 8.446 3.968 5.841 1.00 92.88 99 LYS A O 1
ATOM 756 N N . PRO A 1 100 ? 10.214 5.321 6.241 1.00 92.62 100 PRO A N 1
ATOM 757 C CA . PRO A 1 100 ? 10.284 5.821 4.876 1.00 92.62 100 PRO A CA 1
ATOM 758 C C . PRO A 1 100 ? 10.542 4.688 3.871 1.00 92.62 100 PRO A C 1
ATOM 760 O O . PRO A 1 100 ? 11.012 3.592 4.224 1.00 92.62 100 PRO A O 1
ATOM 763 N N . ALA A 1 101 ? 10.230 4.967 2.606 1.00 92.81 101 ALA A N 1
ATOM 764 C CA . ALA A 1 101 ? 10.546 4.089 1.488 1.00 92.81 101 ALA A CA 1
ATOM 765 C C . ALA A 1 101 ? 12.060 3.835 1.417 1.00 92.81 101 ALA A C 1
ATOM 767 O O . ALA A 1 101 ? 12.873 4.740 1.609 1.00 92.81 101 ALA A O 1
ATOM 768 N N . ARG A 1 102 ? 12.458 2.587 1.153 1.00 94.31 102 ARG A N 1
ATOM 769 C CA . ARG A 1 102 ? 13.870 2.233 0.968 1.00 94.31 102 ARG A CA 1
ATOM 770 C C . ARG A 1 102 ? 14.267 2.459 -0.482 1.00 94.31 102 ARG A C 1
ATOM 772 O O . ARG A 1 102 ? 13.883 1.669 -1.341 1.00 94.31 102 ARG A O 1
ATOM 779 N N . GLN A 1 103 ? 15.094 3.473 -0.728 1.00 94.56 103 GLN A N 1
ATOM 780 C CA . GLN A 1 103 ? 15.574 3.792 -2.076 1.00 94.56 103 GLN A CA 1
ATOM 781 C C . GLN A 1 103 ? 16.223 2.581 -2.763 1.00 94.56 103 GLN A C 1
ATOM 783 O O . GLN A 1 103 ? 15.887 2.269 -3.897 1.00 94.56 103 GLN A O 1
ATOM 788 N N . SER A 1 104 ? 16.998 1.782 -2.025 1.00 94.88 104 SER A N 1
ATOM 789 C CA . SER A 1 104 ? 17.631 0.572 -2.563 1.00 94.88 104 SER A CA 1
ATOM 790 C C . SER A 1 104 ? 16.656 -0.469 -3.130 1.00 94.88 104 SER A C 1
ATOM 792 O O . SER A 1 104 ? 17.044 -1.258 -3.987 1.00 94.88 104 SER A O 1
ATOM 794 N N . ARG A 1 105 ? 15.390 -0.505 -2.684 1.00 94.81 105 ARG A N 1
ATOM 795 C CA . ARG A 1 105 ? 14.366 -1.387 -3.273 1.00 94.81 105 ARG A CA 1
ATOM 796 C C . ARG A 1 105 ? 13.897 -0.873 -4.631 1.00 94.81 105 ARG A C 1
ATOM 798 O O . ARG A 1 105 ? 13.745 -1.677 -5.546 1.00 94.81 105 ARG A O 1
ATOM 805 N N . LEU A 1 106 ? 13.725 0.444 -4.755 1.00 96.00 106 LEU A N 1
ATOM 806 C CA . LEU A 1 106 ? 13.402 1.104 -6.020 1.00 96.00 106 LEU A CA 1
ATOM 807 C C . LEU A 1 106 ? 14.541 0.913 -7.026 1.00 96.00 106 LEU A C 1
ATOM 809 O O . LEU A 1 106 ? 14.282 0.486 -8.145 1.00 96.00 106 LEU A O 1
ATOM 813 N N . ASP A 1 107 ? 15.789 1.113 -6.596 1.00 95.62 107 ASP A N 1
ATOM 814 C CA . ASP A 1 107 ? 16.966 0.981 -7.463 1.00 95.62 107 ASP A CA 1
ATOM 815 C C . ASP A 1 107 ? 17.124 -0.454 -7.991 1.00 95.62 107 ASP A C 1
ATOM 817 O O . ASP A 1 107 ? 17.389 -0.672 -9.171 1.00 95.62 107 ASP A O 1
ATOM 821 N N . VAL A 1 108 ? 16.919 -1.466 -7.137 1.00 94.88 108 VAL A N 1
ATOM 822 C CA . VAL A 1 108 ? 16.943 -2.877 -7.561 1.00 94.88 108 VAL A CA 1
ATOM 823 C C . VAL A 1 108 ? 15.853 -3.164 -8.592 1.00 94.88 108 VAL A C 1
ATOM 825 O O . VAL A 1 108 ? 16.114 -3.860 -9.572 1.00 94.88 108 VAL A O 1
ATOM 828 N N . LEU A 1 109 ? 14.641 -2.653 -8.376 1.00 95.88 109 LEU A N 1
ATOM 829 C CA . LEU A 1 109 ? 13.520 -2.859 -9.287 1.00 95.88 109 LEU A CA 1
ATOM 830 C C . LEU A 1 109 ? 13.759 -2.168 -10.637 1.00 95.88 109 LEU A C 1
ATOM 832 O O . LEU A 1 109 ? 13.535 -2.782 -11.678 1.00 95.88 109 LEU A O 1
ATOM 836 N N . GLU A 1 110 ? 14.285 -0.943 -10.625 1.00 96.38 110 GLU A N 1
ATOM 837 C CA . GLU A 1 110 ? 14.654 -0.206 -11.834 1.00 96.38 110 GLU A CA 1
ATOM 838 C C . GLU A 1 110 ? 15.761 -0.909 -12.622 1.00 96.38 110 GLU A C 1
ATOM 840 O O . GLU A 1 110 ? 15.603 -1.163 -13.817 1.00 96.38 110 GLU A O 1
ATOM 845 N N . ASN A 1 111 ? 16.842 -1.313 -11.953 1.00 95.44 111 ASN A N 1
ATOM 846 C CA . ASN A 1 111 ? 17.948 -2.019 -12.596 1.00 95.44 111 ASN A CA 1
ATOM 847 C C . ASN A 1 111 ? 17.485 -3.323 -13.263 1.00 95.44 111 ASN A C 1
ATOM 849 O O . ASN A 1 111 ? 17.901 -3.641 -14.378 1.00 95.44 111 ASN A O 1
ATOM 853 N N . LYS A 1 112 ? 16.596 -4.077 -12.606 1.00 95.25 112 LYS A N 1
ATOM 854 C CA . LYS A 1 112 ? 16.018 -5.307 -13.166 1.00 95.25 112 LYS A CA 1
ATOM 855 C C . LYS A 1 112 ? 15.096 -5.025 -14.352 1.00 95.25 112 LYS A C 1
ATOM 857 O O . LYS A 1 112 ? 15.184 -5.726 -15.359 1.00 95.25 112 LYS A O 1
ATOM 862 N N . ALA A 1 113 ? 14.260 -3.991 -14.260 1.00 95.56 113 ALA A N 1
ATOM 863 C CA . ALA A 1 113 ? 13.375 -3.575 -15.342 1.00 95.56 113 ALA A CA 1
ATOM 864 C C . ALA A 1 113 ? 14.169 -3.177 -16.595 1.00 95.56 113 ALA A C 1
ATOM 866 O O . ALA A 1 113 ? 13.925 -3.733 -17.662 1.00 95.56 113 ALA A O 1
ATOM 867 N N . ARG A 1 114 ? 15.182 -2.309 -16.457 1.00 95.44 114 ARG A N 1
ATOM 868 C CA . ARG A 1 114 ? 16.047 -1.873 -17.570 1.00 95.44 114 ARG A CA 1
ATOM 869 C C . ARG A 1 114 ? 16.869 -3.011 -18.164 1.00 95.44 114 ARG A C 1
ATOM 871 O O . ARG A 1 114 ? 17.101 -3.037 -19.366 1.00 95.44 114 ARG A O 1
ATOM 878 N N . LYS A 1 115 ? 17.282 -3.986 -17.349 1.00 94.12 115 LYS A N 1
ATOM 879 C CA . LYS A 1 115 ? 17.955 -5.190 -17.853 1.00 94.12 115 LYS A CA 1
ATOM 880 C C . LYS A 1 115 ? 17.029 -6.047 -18.722 1.00 94.12 115 LY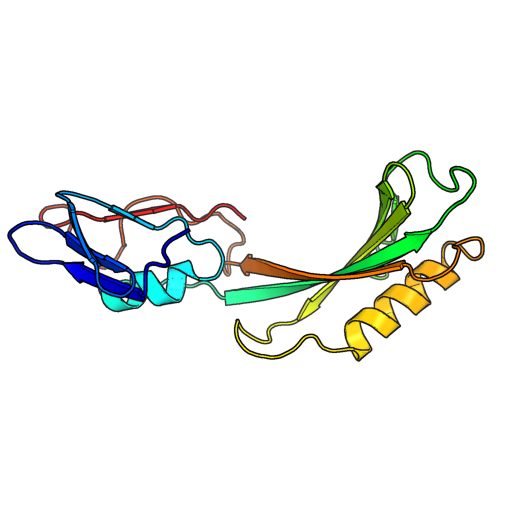S A C 1
ATOM 882 O O . LYS A 1 115 ? 17.492 -6.622 -19.701 1.00 94.12 115 LYS A O 1
ATOM 887 N N . MET A 1 116 ? 15.754 -6.164 -18.349 1.00 92.12 116 MET A N 1
ATOM 888 C CA . MET A 1 116 ? 14.774 -6.983 -19.071 1.00 92.12 116 MET A CA 1
ATOM 889 C C . MET A 1 116 ? 14.233 -6.271 -20.316 1.00 92.12 116 MET A C 1
ATOM 891 O O . MET A 1 116 ? 14.085 -6.899 -21.362 1.00 92.12 116 MET A O 1
ATOM 895 N N . LEU A 1 117 ? 14.003 -4.961 -20.222 1.00 92.75 117 LEU A N 1
ATOM 896 C CA . LEU A 1 117 ? 13.509 -4.124 -21.307 1.00 92.75 117 LEU A CA 1
ATOM 897 C C . LEU A 1 117 ? 14.406 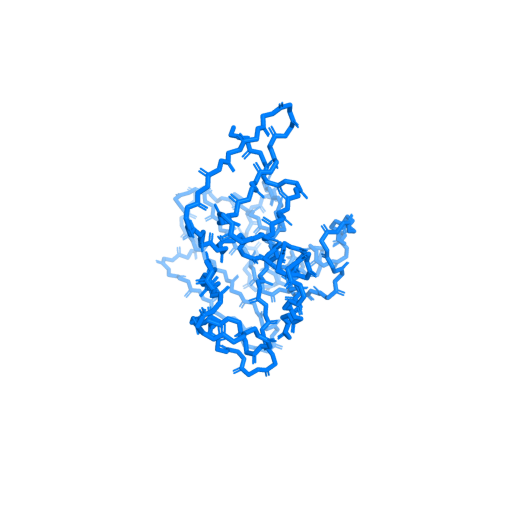-2.879 -21.460 1.00 92.75 117 LEU A C 1
ATOM 899 O O . LEU A 1 117 ? 14.085 -1.815 -20.934 1.00 92.75 117 LEU A O 1
ATOM 903 N N . PRO A 1 118 ? 15.540 -2.985 -22.181 1.00 93.19 118 PRO A N 1
ATOM 904 C CA . PRO A 1 118 ? 16.504 -1.886 -22.324 1.00 93.19 118 PRO A CA 1
ATOM 905 C C . PRO A 1 118 ? 15.954 -0.629 -23.004 1.00 93.19 118 PRO A C 1
ATOM 907 O O . PRO A 1 118 ? 16.538 0.438 -22.863 1.00 93.19 118 PRO A O 1
ATOM 910 N N . ALA A 1 119 ? 14.839 -0.755 -23.729 1.00 93.50 119 ALA A N 1
ATOM 911 C CA . ALA A 1 119 ? 14.157 0.349 -24.399 1.00 93.50 119 ALA A CA 1
ATOM 912 C C . ALA A 1 119 ? 13.279 1.204 -23.462 1.00 93.50 119 ALA A C 1
ATOM 914 O O . ALA A 1 119 ? 12.643 2.140 -23.935 1.00 93.50 119 ALA A O 1
ATOM 915 N N . LEU A 1 120 ? 13.202 0.884 -22.162 1.00 94.44 120 LEU A N 1
ATOM 916 C CA . LEU A 1 120 ? 12.479 1.708 -21.186 1.00 94.44 120 LEU A CA 1
ATOM 917 C C . LEU A 1 120 ? 13.015 3.145 -21.179 1.00 94.44 120 LEU A C 1
ATOM 919 O O . LEU A 1 120 ? 14.227 3.349 -21.075 1.00 94.44 120 LEU A O 1
ATOM 923 N N . GLY A 1 121 ? 12.103 4.117 -21.210 1.00 93.69 121 GLY A N 1
ATOM 924 C CA . GLY A 1 121 ? 12.432 5.533 -21.107 1.00 93.69 121 GLY A CA 1
ATOM 925 C C . GLY A 1 121 ? 12.897 5.950 -19.711 1.00 93.69 121 GLY A C 1
ATOM 926 O O . GLY A 1 121 ? 13.325 5.141 -18.870 1.00 93.69 121 GLY A O 1
ATOM 927 N N . ASP A 1 122 ? 12.814 7.248 -19.452 1.00 94.44 122 ASP A N 1
ATOM 928 C CA . ASP A 1 122 ? 13.197 7.810 -18.165 1.00 94.44 122 ASP A CA 1
ATOM 929 C C . ASP A 1 122 ? 12.222 7.407 -17.057 1.00 94.44 122 ASP A C 1
ATOM 931 O O . ASP A 1 122 ? 11.045 7.099 -17.273 1.00 94.44 122 ASP A O 1
ATOM 935 N N . ARG A 1 123 ? 12.747 7.361 -15.830 1.00 95.75 123 ARG A N 1
ATOM 936 C CA . ARG A 1 123 ? 11.933 7.112 -14.642 1.00 95.75 123 ARG A CA 1
ATOM 937 C C . ARG A 1 123 ?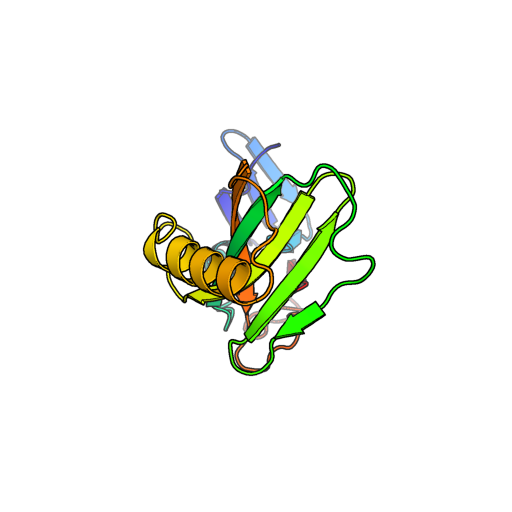 11.039 8.325 -14.402 1.00 95.75 123 ARG A C 1
ATOM 939 O O . ARG A 1 123 ? 11.546 9.405 -14.115 1.00 95.75 123 ARG A O 1
ATOM 946 N N . GLN A 1 124 ? 9.729 8.111 -14.413 1.00 93.81 124 GLN A N 1
ATOM 947 C CA . GLN A 1 124 ? 8.750 9.173 -14.207 1.00 93.81 124 GLN A CA 1
ATOM 948 C C . GLN A 1 124 ? 8.334 9.313 -12.743 1.00 93.81 124 GLN A C 1
ATOM 950 O O . GLN A 1 124 ? 8.264 10.419 -12.215 1.00 93.81 124 GLN A O 1
ATOM 955 N N . ASP A 1 125 ? 8.045 8.189 -12.081 1.00 94.88 125 ASP A N 1
ATOM 956 C CA . ASP A 1 125 ? 7.474 8.195 -10.734 1.00 94.88 125 ASP A CA 1
ATOM 957 C C . ASP A 1 125 ? 7.866 6.947 -9.936 1.00 9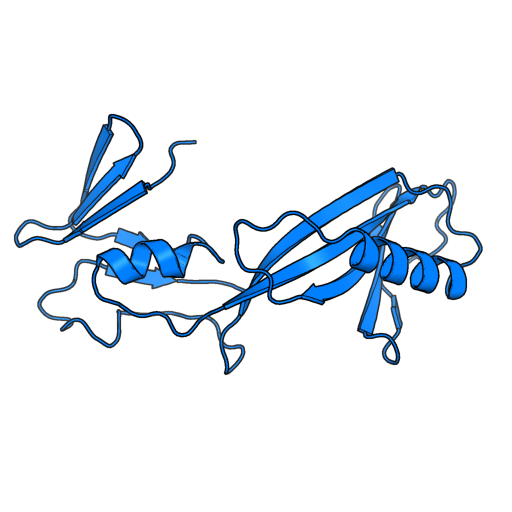4.88 125 ASP A C 1
ATOM 959 O O . ASP A 1 125 ? 8.202 5.892 -10.490 1.00 94.88 125 ASP A O 1
ATOM 963 N N . THR A 1 126 ? 7.815 7.068 -8.611 1.00 96.44 126 THR A N 1
ATOM 964 C CA . THR A 1 126 ? 7.988 5.961 -7.676 1.00 96.44 126 THR A CA 1
ATOM 965 C C . THR A 1 126 ? 6.917 5.991 -6.600 1.00 96.44 126 THR A C 1
ATOM 967 O O . THR A 1 126 ? 6.567 7.026 -6.042 1.00 96.44 126 THR A O 1
ATOM 970 N N . TRP A 1 127 ? 6.421 4.809 -6.247 1.00 93.44 127 TRP A N 1
ATOM 971 C CA . TRP A 1 127 ? 5.407 4.672 -5.210 1.00 93.44 127 TRP A CA 1
ATOM 972 C C . TRP A 1 127 ? 5.651 3.427 -4.359 1.00 93.44 127 TRP A C 1
ATOM 974 O O . TRP A 1 127 ? 6.229 2.434 -4.808 1.00 93.44 127 TRP A O 1
ATOM 984 N N . MET A 1 128 ? 5.203 3.491 -3.107 1.00 95.62 128 MET A N 1
ATOM 985 C CA . MET A 1 128 ? 5.216 2.380 -2.167 1.00 95.62 128 MET A CA 1
ATOM 986 C C . MET A 1 128 ? 3.816 2.182 -1.585 1.00 95.62 128 MET A C 1
ATOM 988 O O . MET A 1 128 ? 3.253 3.092 -0.975 1.00 95.62 128 MET A O 1
ATOM 992 N N . GLY A 1 129 ? 3.272 0.981 -1.756 1.00 94.31 129 GLY A N 1
ATOM 993 C CA . GLY A 1 129 ? 1.996 0.564 -1.184 1.00 94.31 129 GLY A CA 1
ATOM 994 C C . GLY A 1 129 ? 2.173 -0.288 0.070 1.00 94.31 129 GLY A C 1
ATOM 995 O O . GLY A 1 129 ? 3.211 -0.922 0.262 1.00 94.31 129 GLY A O 1
ATOM 996 N N . PHE A 1 130 ? 1.132 -0.341 0.899 1.00 94.94 130 PHE A N 1
ATOM 997 C CA . PHE A 1 130 ? 1.083 -1.161 2.109 1.00 94.94 130 PHE A CA 1
ATOM 998 C C . PHE A 1 130 ? 0.062 -2.281 1.933 1.00 94.94 130 PHE A C 1
ATOM 1000 O O . PHE A 1 130 ? -1.140 -2.024 1.886 1.00 94.94 130 PHE A O 1
ATOM 1007 N N . ARG A 1 131 ? 0.543 -3.521 1.850 1.00 92.38 131 ARG A N 1
ATOM 1008 C CA . ARG A 1 131 ? -0.301 -4.712 1.768 1.00 92.38 131 ARG A CA 1
ATOM 1009 C C . ARG A 1 131 ? -0.523 -5.297 3.165 1.00 92.38 131 ARG A C 1
ATOM 1011 O O . ARG A 1 131 ? 0.459 -5.506 3.886 1.00 92.38 131 ARG A O 1
ATOM 1018 N N . PRO A 1 132 ? -1.781 -5.510 3.582 1.00 92.00 132 PRO A N 1
ATOM 1019 C CA . PRO A 1 132 ? -2.082 -6.320 4.753 1.00 92.00 132 PRO A CA 1
ATOM 1020 C C . PRO A 1 132 ? -1.780 -7.790 4.441 1.00 92.00 132 PRO A C 1
ATOM 1022 O O . PRO A 1 132 ? -2.424 -8.373 3.576 1.00 92.00 132 PRO A O 1
ATOM 1025 N N . SER A 1 133 ? -0.823 -8.390 5.149 1.00 90.56 133 SER A N 1
ATOM 1026 C CA . SER A 1 133 ? -0.399 -9.773 4.893 1.00 90.56 133 SER A CA 1
ATOM 1027 C C . SER A 1 133 ? -0.574 -10.622 6.147 1.00 90.56 133 SER A C 1
ATOM 1029 O O . SER A 1 133 ? -0.067 -10.283 7.223 1.00 90.56 133 SER A O 1
ATOM 1031 N N . THR A 1 134 ? -1.309 -11.722 6.022 1.00 90.69 134 THR A N 1
ATOM 1032 C CA . THR A 1 134 ? -1.507 -12.716 7.083 1.00 90.69 134 THR A CA 1
ATOM 1033 C C . THR A 1 134 ? -0.568 -13.910 6.875 1.00 90.69 134 THR A C 1
ATOM 1035 O O . THR A 1 134 ? -0.147 -14.169 5.747 1.00 90.69 134 THR A O 1
ATOM 1038 N N . PRO A 1 135 ? -0.222 -14.668 7.933 1.00 89.62 135 PRO A N 1
ATOM 1039 C CA . PRO A 1 135 ? 0.642 -15.845 7.809 1.00 89.62 135 PRO A CA 1
ATOM 1040 C C . PRO A 1 135 ? 0.124 -16.924 6.848 1.00 89.62 135 PRO A C 1
ATOM 1042 O O . PRO A 1 135 ? 0.922 -17.650 6.265 1.00 89.62 135 PRO A O 1
ATOM 1045 N N . ASP A 1 136 ? -1.195 -17.036 6.694 1.00 89.88 136 ASP A N 1
ATOM 1046 C CA . ASP A 1 136 ? -1.868 -17.987 5.803 1.00 89.88 136 ASP A CA 1
ATOM 1047 C C . ASP A 1 136 ? -2.249 -17.384 4.440 1.00 89.88 136 ASP A C 1
ATOM 1049 O O . ASP A 1 136 ? -2.771 -18.094 3.585 1.00 89.88 136 ASP A O 1
ATOM 1053 N N . SER A 1 137 ? -1.966 -16.094 4.216 1.00 86.38 137 SER A N 1
ATOM 1054 C CA . SER A 1 137 ? -2.322 -15.345 3.001 1.00 86.38 137 SER A CA 1
ATOM 1055 C C . SER A 1 137 ? -3.830 -15.280 2.696 1.00 86.38 137 SER A C 1
ATOM 1057 O O . SER A 1 137 ? -4.214 -14.981 1.565 1.00 86.38 137 SER A O 1
ATOM 1059 N N . LEU A 1 138 ? -4.695 -15.547 3.681 1.00 88.88 138 LEU A N 1
ATOM 1060 C CA . LEU A 1 138 ? -6.148 -15.433 3.551 1.00 88.88 138 LEU A CA 1
ATOM 1061 C C . LEU A 1 138 ? -6.657 -14.075 4.069 1.00 88.88 138 LEU A C 1
ATOM 1063 O O . LEU A 1 138 ? -6.118 -13.534 5.037 1.00 88.88 138 LEU A O 1
ATOM 1067 N N . PRO A 1 139 ? -7.725 -13.512 3.474 1.00 83.75 139 PRO A N 1
ATOM 1068 C CA . PRO A 1 139 ? -8.334 -12.293 3.992 1.00 83.75 139 PRO A CA 1
ATOM 1069 C C . PRO A 1 139 ? -8.937 -12.533 5.382 1.00 83.75 139 PRO A C 1
ATOM 1071 O O . PRO A 1 139 ? -9.606 -13.540 5.626 1.00 83.75 139 PRO A O 1
ATOM 1074 N N . LEU A 1 140 ? -8.768 -11.568 6.287 1.00 83.19 140 LEU A N 1
ATOM 1075 C CA . LEU A 1 140 ? -9.444 -11.591 7.583 1.00 83.19 140 LEU A CA 1
ATOM 1076 C C . LEU A 1 140 ? -10.891 -11.135 7.396 1.00 83.19 140 LEU A C 1
ATOM 1078 O O . LEU A 1 140 ? -11.146 -9.991 7.011 1.00 83.19 140 LEU A O 1
ATOM 1082 N N . SER A 1 141 ? -11.833 -12.027 7.692 1.00 80.56 141 SER A N 1
ATOM 1083 C CA . SER A 1 141 ? -13.263 -11.731 7.677 1.00 80.56 141 SER A CA 1
ATOM 1084 C C . SER A 1 141 ? -13.960 -12.363 8.877 1.00 80.56 141 SER A C 1
ATOM 1086 O O . SER A 1 141 ? -13.635 -13.479 9.281 1.00 80.56 141 SER A O 1
ATOM 1088 N N . GLY A 1 142 ? -14.918 -11.640 9.455 1.00 75.69 142 GLY A N 1
ATOM 1089 C CA . GLY A 1 142 ? -15.750 -12.134 10.551 1.00 75.69 142 GLY A CA 1
ATOM 1090 C C . GLY A 1 142 ? -15.569 -11.364 11.856 1.00 75.69 142 GLY A C 1
ATOM 1091 O O . GLY A 1 142 ? -15.114 -10.221 11.874 1.00 75.69 142 GLY A O 1
ATOM 1092 N N . HIS A 1 143 ? -15.997 -11.981 12.954 1.00 72.62 143 HIS A N 1
ATOM 1093 C CA . HIS A 1 143 ? -15.938 -11.366 14.277 1.00 72.62 143 HIS A CA 1
ATOM 1094 C C . HIS A 1 143 ? -14.573 -11.620 14.931 1.00 72.62 143 HIS A C 1
ATOM 1096 O O . HIS A 1 143 ? -14.013 -12.706 14.759 1.00 72.62 143 HIS A O 1
ATOM 1102 N N . PRO A 1 144 ? -14.056 -10.658 15.709 1.00 68.44 144 PRO A N 1
ATOM 1103 C CA . PRO A 1 144 ? -12.876 -10.838 16.544 1.00 68.44 144 PRO A CA 1
ATOM 1104 C C . PRO A 1 144 ? -12.890 -12.140 17.348 1.00 68.44 144 PRO A C 1
ATOM 1106 O O . PRO A 1 144 ? -13.791 -12.382 18.149 1.00 68.44 144 PRO A O 1
ATOM 1109 N N . ALA A 1 145 ? -11.854 -12.967 17.192 1.00 62.78 145 ALA A N 1
ATOM 1110 C CA . ALA A 1 145 ? -11.793 -14.293 17.818 1.00 62.78 145 ALA A CA 1
ATOM 1111 C C . ALA A 1 145 ? -11.731 -14.249 19.358 1.00 62.78 145 ALA A C 1
ATOM 1113 O O . ALA A 1 145 ? -11.987 -15.250 20.023 1.00 62.78 145 ALA A O 1
ATOM 1114 N N . ARG A 1 146 ? -11.346 -13.102 19.933 1.00 64.12 146 ARG A N 1
ATOM 1115 C CA . ARG A 1 146 ? -11.117 -12.927 21.377 1.00 64.12 146 ARG A CA 1
ATOM 1116 C C . ARG A 1 146 ? -12.225 -12.173 22.105 1.00 64.12 146 ARG A C 1
ATOM 1118 O O . ARG A 1 146 ? -12.082 -11.938 23.302 1.00 64.12 146 ARG A O 1
ATOM 1125 N N . ILE A 1 147 ? -13.311 -11.809 21.424 1.00 60.12 147 ILE A N 1
ATOM 1126 C CA . ILE A 1 147 ? -14.410 -11.061 22.036 1.00 60.12 147 ILE A CA 1
ATOM 1127 C C . ILE A 1 147 ? -15.713 -11.869 21.861 1.00 60.12 147 ILE A C 1
ATOM 1129 O O . ILE A 1 147 ? -16.026 -12.284 20.745 1.00 60.12 147 ILE A O 1
ATOM 1133 N N . PRO A 1 148 ? -16.471 -12.156 22.939 1.00 54.84 148 PRO A N 1
ATOM 1134 C CA . PRO A 1 148 ? -17.680 -12.976 22.856 1.00 54.84 148 PRO A CA 1
ATOM 1135 C C . PRO A 1 148 ? -18.747 -12.352 21.950 1.00 54.84 148 PRO A C 1
ATOM 1137 O O . PRO A 1 148 ? -19.134 -11.204 22.161 1.00 54.84 148 PRO A O 1
ATOM 1140 N N . ALA A 1 149 ? -19.286 -13.126 21.000 1.00 55.03 149 ALA A N 1
ATOM 1141 C CA . ALA A 1 149 ? -20.287 -12.676 20.019 1.00 55.03 149 ALA A CA 1
ATOM 1142 C C . ALA A 1 149 ? -21.536 -12.018 20.642 1.00 55.03 149 ALA A C 1
ATOM 1144 O O . ALA A 1 149 ? -22.122 -11.116 20.050 1.00 55.03 149 ALA A O 1
ATOM 1145 N N . SER A 1 150 ? -21.916 -12.425 21.858 1.00 50.97 150 SER A N 1
ATOM 1146 C CA . SER A 1 150 ? -23.030 -11.860 22.639 1.00 50.97 150 SER A CA 1
ATOM 1147 C C . SER A 1 150 ? -22.805 -10.420 23.114 1.00 50.97 150 SER A C 1
ATOM 1149 O O . SER A 1 150 ? -23.721 -9.801 23.643 1.00 50.97 150 SER A O 1
ATOM 1151 N N . SER A 1 151 ? -21.587 -9.903 22.964 1.00 54.72 151 SER A N 1
ATOM 1152 C CA . SER A 1 151 ? -21.139 -8.611 23.487 1.00 54.72 151 SER A CA 1
ATOM 1153 C C . SER A 1 151 ? -20.552 -7.716 22.387 1.00 54.72 151 SER A C 1
ATOM 1155 O O . SER A 1 151 ? -19.894 -6.729 22.702 1.00 54.72 151 SER A O 1
ATOM 1157 N N . MET A 1 152 ? -20.721 -8.075 21.104 1.00 58.28 152 MET A N 1
ATOM 1158 C CA . MET A 1 152 ? -19.904 -7.523 20.019 1.00 58.28 152 MET A CA 1
ATOM 1159 C C . MET A 1 152 ? -20.617 -6.528 19.108 1.00 58.28 152 MET A C 1
ATOM 1161 O O . MET A 1 152 ? -21.478 -6.909 18.311 1.00 58.28 152 MET A O 1
ATOM 1165 N N . PRO A 1 153 ? -20.129 -5.284 19.095 1.00 59.19 153 PRO A N 1
ATOM 1166 C CA . PRO A 1 153 ? -20.474 -4.314 18.078 1.00 59.19 153 PRO A CA 1
ATOM 1167 C C . PRO A 1 153 ? -19.458 -4.232 16.917 1.00 59.19 153 PRO A C 1
ATOM 1169 O O . PRO A 1 153 ? -19.446 -3.242 16.203 1.00 59.19 153 PRO A O 1
ATOM 1172 N N . VAL A 1 154 ? -18.560 -5.204 16.691 1.00 59.06 154 VAL A N 1
ATOM 1173 C CA . VAL A 1 154 ? -17.454 -5.035 15.714 1.00 59.06 154 VAL A CA 1
ATOM 1174 C C . VAL A 1 154 ? -17.310 -6.215 14.759 1.00 59.06 154 VAL A C 1
ATOM 1176 O O . VAL A 1 154 ? -17.238 -7.363 15.195 1.00 59.06 154 VAL A O 1
ATOM 1179 N N . VAL A 1 155 ? -17.214 -5.916 13.460 1.00 60.88 155 VAL A N 1
ATOM 1180 C CA . VAL A 1 155 ? -16.898 -6.873 12.389 1.00 60.88 155 VAL A CA 1
ATOM 1181 C C . VAL A 1 155 ? -15.600 -6.455 11.695 1.00 60.88 155 VAL A C 1
ATOM 1183 O O . VAL A 1 155 ? -15.375 -5.279 11.412 1.00 60.88 155 VAL A O 1
ATOM 1186 N N . MET A 1 156 ? -14.736 -7.422 11.408 1.00 62.31 156 MET A N 1
ATOM 1187 C CA . MET A 1 156 ? -13.474 -7.209 10.706 1.00 62.31 156 MET A CA 1
ATOM 1188 C C . MET A 1 156 ? -13.600 -7.608 9.239 1.00 62.31 156 MET A C 1
ATOM 1190 O O . MET A 1 156 ? -14.132 -8.675 8.927 1.00 62.31 156 MET A O 1
ATOM 1194 N N . ALA A 1 157 ? -13.073 -6.768 8.347 1.00 61.50 157 ALA A N 1
ATOM 1195 C CA . ALA A 1 157 ? -12.925 -7.093 6.934 1.00 61.50 157 ALA A CA 1
ATOM 1196 C C . ALA A 1 157 ? -11.653 -6.443 6.379 1.00 61.50 157 ALA A C 1
ATOM 1198 O O . ALA A 1 157 ? -11.638 -5.251 6.080 1.00 61.50 157 ALA A O 1
ATOM 1199 N N . THR A 1 158 ? -10.578 -7.212 6.214 1.00 56.84 158 THR A N 1
ATOM 1200 C CA . THR A 1 158 ? -9.405 -6.752 5.457 1.00 56.84 158 THR A CA 1
ATOM 1201 C C . THR A 1 158 ? -9.334 -7.512 4.144 1.00 56.84 158 THR A C 1
ATOM 1203 O O . THR A 1 158 ? -9.125 -8.725 4.144 1.00 56.84 158 THR A O 1
ATOM 1206 N N . LEU A 1 159 ? -9.501 -6.799 3.032 1.00 43.88 159 LEU A N 1
ATOM 1207 C CA . LEU A 1 159 ? -9.207 -7.320 1.700 1.00 43.88 159 LEU A CA 1
ATOM 1208 C C . LEU A 1 159 ? -7.722 -7.063 1.394 1.00 43.88 159 LEU A C 1
ATOM 1210 O O . LEU A 1 159 ? -7.206 -5.993 1.734 1.00 43.88 159 LEU A O 1
ATOM 1214 N N . GLY A 1 160 ? -7.054 -8.079 0.842 1.00 41.72 160 GLY A N 1
ATOM 1215 C CA . GLY A 1 160 ? -5.667 -8.017 0.362 1.00 41.72 160 GLY A CA 1
ATOM 1216 C C . GLY A 1 160 ? -5.538 -7.351 -1.000 1.00 41.72 160 GLY A C 1
ATOM 1217 O O . GLY A 1 160 ? -6.553 -7.316 -1.732 1.00 41.72 160 GLY A O 1
#

Secondary structure (DSSP, 8-state):
-PPP-EEEEETTEEEEEETTEEEEES-EEE--GGGHHHHHHHTT-----EEEEEEEEEEE-SS-S-SS-EEEGGGTEEEEEETTEEEEEEEEE---SSSPP-HHHHHHHHHHHHHH-TT---EEEEEEEEEEE-TT-PPEEES-TTS-GGG--EEEEE--

Organism: NCBI:txid94626

Foldseek 3Di:
DFDFDAWDQDQQAIWTDTPPDIDGDNADEQAPFQCSQVHVVNVVFHDQKAKKKKKKWKFFDPDDPDPAKDADVVVQWIWGDDPGITMIIGDIDRPGDPDDDDVVSVVVRVVVVCVVPVNTHDTDDMDIDIGIAHPVRDWDWADRPPDDPVRHRYTYTYDD